Protein AF-A0A7X6SRZ1-F1 (afdb_monomer_lite)

Foldseek 3Di:
DVVVVVVVVCPVVVVVVVVVVVPDDDDDDDCVVVVLVVVVVCCVVVVDQEEEAEQCQLPCSQVVSVVVHHHYDYDYPDPCSPPDDDDPDDRDDDDPPDDDPPPPPDD

Structure (mmCIF, N/CA/C/O backbone):
data_AF-A0A7X6SRZ1-F1
#
_entry.id   AF-A0A7X6SRZ1-F1
#
loop_
_atom_site.group_PDB
_atom_site.id
_atom_site.type_symbol
_atom_site.label_atom_id
_atom_site.label_alt_id
_atom_site.label_comp_id
_atom_site.label_asym_id
_atom_site.label_entity_id
_atom_site.label_seq_id
_atom_site.pdbx_PDB_ins_code
_atom_site.Cartn_x
_atom_site.Cartn_y
_atom_site.Cartn_z
_atom_site.occupancy
_atom_site.B_iso_or_equiv
_atom_site.auth_seq_id
_atom_site.auth_comp_id
_atom_site.auth_asym_id
_atom_site.auth_atom_id
_atom_site.pdbx_PDB_model_num
ATOM 1 N N . MET A 1 1 ? 37.312 1.227 7.753 1.00 60.12 1 MET A N 1
ATOM 2 C CA . MET A 1 1 ? 37.229 -0.142 7.182 1.00 60.12 1 MET A CA 1
ATOM 3 C C . MET A 1 1 ? 35.805 -0.679 7.026 1.00 60.12 1 MET A C 1
ATOM 5 O O . MET A 1 1 ? 35.453 -0.984 5.896 1.00 60.12 1 MET A O 1
ATOM 9 N N . LYS A 1 2 ? 34.961 -0.753 8.074 1.00 64.38 2 LYS A N 1
ATOM 10 C CA . LYS A 1 2 ? 33.581 -1.293 7.960 1.00 64.38 2 LYS A CA 1
ATOM 11 C C . LYS A 1 2 ? 32.741 -0.625 6.857 1.00 64.38 2 LYS A C 1
ATOM 13 O O . LYS A 1 2 ? 32.152 -1.321 6.045 1.00 64.38 2 LYS A O 1
ATOM 18 N N . SER A 1 3 ? 32.758 0.708 6.768 1.00 75.81 3 SER A N 1
ATOM 19 C CA . SER A 1 3 ? 32.049 1.473 5.719 1.00 75.81 3 SER A CA 1
ATOM 20 C C . SER A 1 3 ? 32.468 1.085 4.291 1.00 75.81 3 SER A C 1
ATOM 22 O O . SER A 1 3 ? 31.610 0.900 3.432 1.00 75.81 3 SER A O 1
ATOM 24 N N . LEU A 1 4 ? 33.768 0.882 4.045 1.00 83.50 4 LEU A N 1
ATOM 25 C CA . LEU A 1 4 ? 34.278 0.481 2.730 1.00 83.50 4 LEU A CA 1
ATOM 26 C C . LEU A 1 4 ? 33.830 -0.943 2.369 1.00 83.50 4 LEU A C 1
ATOM 28 O O . LEU A 1 4 ? 33.379 -1.173 1.251 1.00 83.50 4 LEU A O 1
ATOM 32 N N . LEU A 1 5 ? 33.878 -1.862 3.338 1.00 83.62 5 LEU A N 1
ATOM 33 C CA . LEU A 1 5 ? 33.398 -3.235 3.184 1.00 83.62 5 LEU A CA 1
ATOM 34 C C . LEU A 1 5 ? 31.892 -3.273 2.869 1.00 83.62 5 LEU A C 1
ATOM 36 O O . LEU A 1 5 ? 31.498 -3.894 1.888 1.00 83.62 5 LEU A O 1
ATOM 40 N N . TYR A 1 6 ? 31.058 -2.539 3.618 1.00 81.38 6 TYR A N 1
ATOM 41 C CA . TYR A 1 6 ? 29.620 -2.408 3.329 1.00 81.38 6 TYR A CA 1
ATOM 42 C C . TYR A 1 6 ? 29.351 -1.820 1.942 1.00 81.38 6 TYR A C 1
ATOM 44 O O . TYR A 1 6 ? 28.405 -2.217 1.264 1.00 81.38 6 TYR A O 1
ATOM 52 N N . ARG A 1 7 ? 30.179 -0.869 1.502 1.00 79.62 7 ARG A N 1
ATOM 53 C CA . ARG A 1 7 ? 30.037 -0.249 0.183 1.00 79.62 7 ARG A CA 1
ATOM 54 C C . ARG A 1 7 ? 30.306 -1.251 -0.934 1.00 79.62 7 ARG A C 1
ATOM 56 O O . ARG A 1 7 ? 29.548 -1.252 -1.895 1.00 79.62 7 ARG A O 1
ATOM 63 N N . ILE A 1 8 ? 31.330 -2.096 -0.777 1.00 88.12 8 ILE A N 1
ATOM 64 C CA . ILE A 1 8 ? 31.684 -3.164 -1.722 1.00 88.12 8 ILE A CA 1
ATOM 65 C C . ILE A 1 8 ? 30.614 -4.262 -1.725 1.00 88.12 8 ILE A C 1
ATOM 67 O O . ILE A 1 8 ? 30.137 -4.633 -2.792 1.00 88.12 8 ILE A O 1
ATOM 71 N N . LEU A 1 9 ? 30.176 -4.721 -0.548 1.00 88.50 9 LEU A N 1
ATOM 72 C CA . LEU A 1 9 ? 29.145 -5.759 -0.413 1.00 88.50 9 LEU A CA 1
ATOM 73 C C . LEU A 1 9 ? 27.795 -5.343 -1.017 1.00 88.50 9 LEU A C 1
ATOM 75 O O . LEU A 1 9 ? 27.070 -6.185 -1.532 1.00 88.50 9 LEU A O 1
ATOM 79 N N . ASN A 1 10 ? 27.474 -4.046 -1.013 1.00 89.31 10 ASN A N 1
ATOM 80 C CA . ASN A 1 10 ? 26.255 -3.522 -1.629 1.00 89.31 10 ASN A CA 1
ATOM 81 C C . ASN A 1 10 ? 26.385 -3.236 -3.135 1.00 89.31 10 ASN A C 1
ATOM 83 O O . ASN A 1 10 ? 25.380 -2.903 -3.766 1.00 89.31 10 ASN A O 1
ATOM 87 N N . LEU A 1 11 ? 27.579 -3.326 -3.739 1.00 88.25 11 LEU A N 1
ATOM 88 C CA . LEU A 1 11 ? 27.749 -3.060 -5.176 1.00 88.25 11 LEU A CA 1
ATOM 89 C C . LEU A 1 11 ? 26.855 -3.955 -6.048 1.00 88.25 11 LEU A C 1
ATOM 91 O O . LEU A 1 11 ? 26.174 -3.392 -6.906 1.00 88.25 11 LEU A O 1
ATOM 95 N N . PRO A 1 12 ? 26.772 -5.285 -5.835 1.00 87.44 12 PRO A N 1
ATOM 96 C CA . PRO A 1 12 ? 25.909 -6.145 -6.640 1.00 87.44 12 PRO A CA 1
ATOM 97 C C . PRO A 1 12 ? 24.433 -5.743 -6.552 1.00 87.44 12 PRO A C 1
ATOM 99 O O . PRO A 1 12 ? 23.799 -5.549 -7.585 1.00 87.44 12 PRO A O 1
ATOM 102 N N . ALA A 1 13 ? 23.908 -5.510 -5.342 1.00 78.69 13 ALA A N 1
ATOM 103 C CA . ALA A 1 13 ? 22.524 -5.075 -5.142 1.00 78.69 13 ALA A CA 1
ATOM 104 C C . ALA A 1 13 ? 22.241 -3.738 -5.846 1.00 78.69 13 ALA A C 1
ATOM 106 O O . ALA A 1 13 ? 21.266 -3.605 -6.578 1.00 78.69 13 ALA A O 1
ATOM 107 N N . ARG A 1 14 ? 23.146 -2.757 -5.714 1.00 83.94 14 ARG A N 1
ATOM 108 C CA . ARG A 1 14 ? 23.017 -1.459 -6.399 1.00 83.94 14 ARG A CA 1
ATOM 109 C C . ARG A 1 14 ? 23.062 -1.597 -7.919 1.00 83.94 14 ARG A C 1
ATOM 111 O O . ARG A 1 14 ? 22.377 -0.845 -8.608 1.00 83.94 14 ARG A O 1
ATOM 118 N N . MET A 1 15 ? 23.863 -2.524 -8.442 1.00 88.81 15 MET A N 1
ATOM 119 C CA . MET A 1 15 ? 23.932 -2.806 -9.876 1.00 88.81 15 MET A CA 1
ATOM 120 C C . MET A 1 15 ? 22.645 -3.460 -10.380 1.00 88.81 15 MET A C 1
ATOM 122 O O . MET A 1 15 ? 22.132 -3.017 -11.405 1.00 88.81 15 MET A O 1
ATOM 126 N N . ILE A 1 16 ? 22.093 -4.428 -9.639 1.00 87.06 16 ILE A N 1
ATOM 127 C CA . ILE A 1 16 ? 20.802 -5.060 -9.944 1.00 87.06 16 ILE A CA 1
ATOM 128 C C . ILE A 1 16 ? 19.687 -4.012 -9.931 1.00 87.06 16 ILE A C 1
ATOM 130 O O . ILE A 1 16 ? 19.043 -3.829 -10.958 1.00 87.06 16 ILE A O 1
ATOM 134 N N . CYS A 1 17 ? 19.534 -3.227 -8.859 1.00 79.19 17 CYS A N 1
ATOM 135 C CA . CYS A 1 17 ? 18.490 -2.197 -8.795 1.00 79.19 17 CYS A CA 1
ATOM 136 C C . CYS A 1 17 ? 18.630 -1.159 -9.919 1.00 79.19 17 CYS A C 1
ATOM 138 O O . CYS A 1 17 ? 17.640 -0.732 -10.505 1.00 79.19 17 CYS A O 1
ATOM 140 N N . LYS A 1 18 ? 19.864 -0.753 -10.260 1.00 84.44 18 LYS A N 1
ATOM 141 C CA . LYS A 1 18 ? 20.116 0.171 -11.379 1.00 84.44 18 LYS A CA 1
ATOM 142 C C . LYS A 1 18 ? 19.746 -0.455 -12.723 1.00 84.44 18 LYS A C 1
ATOM 144 O O . LYS A 1 18 ? 19.259 0.252 -13.602 1.00 84.44 18 LYS A O 1
ATOM 149 N N . PHE A 1 19 ? 20.024 -1.740 -12.906 1.00 85.62 19 PHE A N 1
ATOM 150 C CA . PHE A 1 19 ? 19.682 -2.480 -14.114 1.00 85.62 19 PHE A CA 1
ATOM 151 C C . PHE A 1 19 ? 18.169 -2.665 -14.248 1.00 85.62 19 PHE A C 1
ATOM 153 O O . PHE A 1 19 ? 17.627 -2.348 -15.302 1.00 85.62 19 PHE A O 1
ATOM 160 N N . GLU A 1 20 ? 17.492 -3.093 -13.183 1.00 82.44 20 GLU A N 1
ATOM 161 C CA . GLU A 1 20 ? 16.034 -3.221 -13.124 1.00 82.44 20 GLU A CA 1
ATOM 162 C C . GLU A 1 20 ? 15.360 -1.889 -13.436 1.00 82.44 20 GLU A C 1
ATOM 164 O O . GLU A 1 20 ? 14.580 -1.825 -14.380 1.00 82.44 20 GLU A O 1
ATOM 169 N N . PHE A 1 21 ? 15.750 -0.812 -12.744 1.00 82.62 21 PHE A N 1
ATOM 170 C CA . PHE A 1 21 ? 15.229 0.538 -12.975 1.00 82.62 21 PHE A CA 1
ATOM 171 C C . PHE A 1 21 ? 15.376 0.979 -14.438 1.00 82.62 21 PHE A C 1
ATOM 173 O O . PHE A 1 21 ? 14.433 1.472 -15.046 1.00 82.62 21 PHE A O 1
ATOM 180 N N . LYS A 1 22 ? 16.551 0.761 -15.043 1.00 88.81 22 LYS A N 1
ATOM 181 C CA . LYS A 1 22 ? 16.804 1.134 -16.445 1.00 88.81 22 LYS A CA 1
ATOM 182 C C . LYS A 1 22 ? 16.046 0.284 -17.464 1.00 88.81 22 LYS A C 1
ATOM 184 O O . LYS A 1 22 ? 15.880 0.730 -18.594 1.00 88.81 22 LYS A O 1
ATOM 189 N N . ARG A 1 23 ? 15.658 -0.942 -17.107 1.00 87.50 23 ARG A N 1
ATOM 190 C CA . ARG A 1 23 ? 14.913 -1.856 -17.985 1.00 87.50 23 ARG A CA 1
ATOM 191 C C . ARG A 1 23 ? 13.406 -1.674 -17.902 1.00 87.50 23 ARG A C 1
ATOM 193 O O . ARG A 1 23 ? 12.699 -2.289 -18.696 1.00 87.50 23 ARG A O 1
ATOM 200 N N . GLN A 1 24 ? 12.916 -0.859 -16.971 1.00 80.00 24 GLN A N 1
ATOM 201 C CA . GLN A 1 24 ? 11.502 -0.526 -16.913 1.00 80.00 24 GLN A CA 1
ATOM 202 C C . GLN A 1 24 ? 11.106 0.206 -18.194 1.00 80.00 24 GLN A C 1
ATOM 204 O O . GLN A 1 24 ? 11.687 1.225 -18.561 1.00 80.00 24 GLN A O 1
ATOM 209 N N . THR A 1 25 ? 10.103 -0.323 -18.878 1.00 82.88 25 THR A N 1
ATOM 210 C CA . THR A 1 25 ? 9.486 0.330 -20.027 1.00 82.88 25 THR A CA 1
ATOM 211 C C . THR A 1 25 ? 8.241 1.053 -19.552 1.00 82.88 25 THR A C 1
ATOM 213 O O . THR A 1 25 ? 7.367 0.440 -18.938 1.00 82.88 25 THR A O 1
ATOM 216 N N . PHE A 1 26 ? 8.138 2.346 -19.846 1.00 82.56 26 PHE A N 1
ATOM 217 C CA . PHE A 1 26 ? 6.872 3.046 -19.686 1.00 82.56 26 PHE A CA 1
ATOM 218 C C . PHE A 1 26 ? 5.894 2.514 -20.737 1.00 82.56 26 PHE A C 1
ATOM 220 O O . PHE A 1 26 ? 6.150 2.645 -21.931 1.00 82.56 26 PHE A O 1
ATOM 227 N N . ILE A 1 27 ? 4.816 1.866 -20.293 1.00 79.00 27 ILE A N 1
ATOM 228 C CA . ILE A 1 27 ? 3.831 1.257 -21.195 1.00 79.00 27 ILE A CA 1
ATOM 229 C C . ILE A 1 27 ? 2.723 2.267 -21.503 1.00 79.00 27 ILE A C 1
ATOM 231 O O . ILE A 1 27 ? 2.468 2.569 -22.663 1.00 79.00 27 ILE A O 1
ATOM 235 N N . LEU A 1 28 ? 2.068 2.791 -20.464 1.00 77.06 28 LEU A N 1
ATOM 236 C CA . LEU A 1 28 ? 0.941 3.716 -20.576 1.00 77.06 28 LEU A CA 1
ATOM 237 C C . LEU A 1 28 ? 0.652 4.402 -19.239 1.00 77.06 28 LEU A C 1
ATOM 239 O O . LEU A 1 28 ? 1.107 3.955 -18.182 1.00 77.06 28 LEU A O 1
ATOM 243 N N . PHE A 1 29 ? -0.151 5.465 -19.296 1.00 75.81 29 PHE A N 1
ATOM 244 C CA . PHE A 1 29 ? -0.768 6.046 -18.110 1.00 75.81 29 PHE A CA 1
ATOM 245 C C . PHE A 1 29 ? -1.789 5.070 -17.537 1.00 75.81 29 PHE A C 1
ATOM 247 O O . PHE A 1 29 ? -2.775 4.736 -18.185 1.00 75.81 29 PHE A O 1
ATOM 254 N N . ASN A 1 30 ? -1.515 4.597 -16.327 1.00 77.62 30 ASN A N 1
ATOM 255 C CA . ASN A 1 30 ? -2.401 3.713 -15.588 1.00 77.62 30 ASN A CA 1
ATOM 256 C C . ASN A 1 30 ? -3.311 4.559 -14.684 1.00 77.62 30 ASN A C 1
ATOM 258 O O . ASN A 1 30 ? -2.857 5.563 -14.142 1.00 77.62 30 ASN A O 1
ATOM 262 N N . GLU A 1 31 ? -4.563 4.152 -14.499 1.00 83.06 31 GLU A N 1
ATOM 263 C CA . GLU A 1 31 ? -5.535 4.801 -13.608 1.00 83.06 31 GLU A CA 1
ATOM 264 C C . GLU A 1 31 ? -5.237 4.540 -12.118 1.00 83.06 31 GLU A C 1
ATOM 266 O O . GLU A 1 31 ? -5.652 5.306 -11.247 1.00 83.06 31 GLU A O 1
ATOM 271 N N . ARG A 1 32 ? -4.413 3.525 -11.819 1.00 84.12 32 ARG A N 1
ATOM 272 C CA . ARG A 1 32 ? -4.005 3.111 -10.464 1.00 84.12 32 ARG A CA 1
ATOM 273 C C . ARG A 1 32 ? -3.549 4.241 -9.530 1.00 84.12 32 ARG A C 1
ATOM 275 O O . ARG A 1 32 ? -3.917 4.190 -8.360 1.00 84.12 32 ARG A O 1
ATOM 282 N N . PRO A 1 33 ? -2.776 5.265 -9.952 1.00 86.06 33 PRO A N 1
ATOM 283 C CA . PRO A 1 33 ? -2.4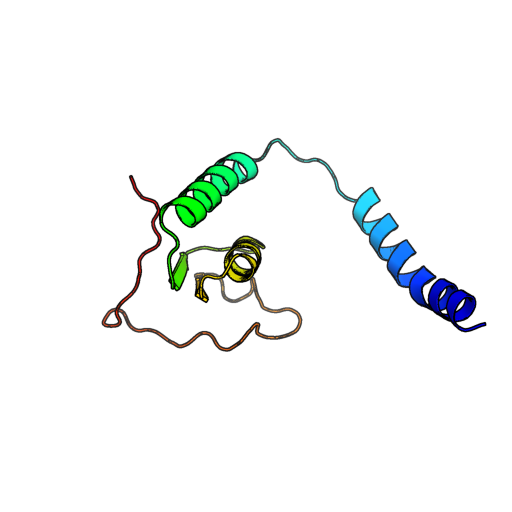27 6.379 -9.072 1.00 86.06 33 PRO A CA 1
ATOM 284 C C . PRO A 1 33 ? -3.652 7.151 -8.560 1.00 86.06 33 PRO A C 1
ATOM 286 O O . PRO A 1 33 ? -3.665 7.550 -7.397 1.00 86.06 33 PRO A O 1
ATOM 289 N N . LEU A 1 34 ? -4.684 7.334 -9.394 1.00 87.94 34 LEU A N 1
ATOM 290 C CA . LEU A 1 34 ? -5.928 7.998 -9.000 1.00 87.94 34 LEU A CA 1
ATOM 291 C C . LEU A 1 34 ? -6.754 7.103 -8.066 1.00 87.94 34 LEU A C 1
ATOM 293 O O . LEU A 1 34 ? -7.198 7.565 -7.014 1.00 87.94 34 LEU A O 1
ATOM 297 N N . GLU A 1 35 ? -6.893 5.820 -8.411 1.00 89.00 35 GLU A N 1
ATOM 298 C CA . GLU A 1 35 ? -7.572 4.823 -7.572 1.00 89.00 35 GLU A CA 1
ATOM 299 C C . GLU A 1 35 ? -6.927 4.737 -6.182 1.00 89.00 35 GLU A C 1
ATOM 301 O O . GLU A 1 35 ? -7.609 4.783 -5.159 1.00 89.00 35 GLU A O 1
ATOM 306 N N . TYR A 1 36 ? -5.594 4.681 -6.120 1.00 91.81 36 TYR A N 1
ATOM 307 C CA . TYR A 1 36 ? -4.866 4.575 -4.856 1.00 91.81 36 TYR A CA 1
ATOM 308 C C . TYR A 1 36 ? -4.964 5.860 -4.045 1.00 91.81 36 TYR A C 1
ATOM 310 O O . TYR A 1 36 ? -5.162 5.790 -2.833 1.00 91.81 36 TYR A O 1
ATOM 318 N N . ALA A 1 37 ? -4.889 7.030 -4.683 1.00 94.00 37 ALA A N 1
ATOM 319 C CA . ALA A 1 37 ? -5.108 8.297 -3.992 1.00 94.00 37 ALA A CA 1
ATOM 320 C C . ALA A 1 37 ? -6.490 8.335 -3.317 1.00 94.00 37 ALA A C 1
ATOM 322 O O . ALA A 1 37 ? -6.600 8.741 -2.158 1.00 94.00 37 ALA A O 1
ATOM 323 N N . PHE A 1 38 ? -7.530 7.859 -4.007 1.00 94.38 38 PHE A N 1
ATOM 324 C CA . PHE A 1 38 ? -8.870 7.742 -3.440 1.00 94.38 38 PHE A CA 1
ATOM 325 C C . PHE A 1 38 ? -8.920 6.751 -2.266 1.00 94.38 38 PHE A C 1
ATOM 327 O O . PHE A 1 38 ? -9.388 7.112 -1.185 1.00 94.38 38 PHE A O 1
ATOM 334 N N . VAL A 1 39 ? -8.363 5.546 -2.425 1.00 94.12 39 VAL A N 1
ATOM 335 C CA . VAL A 1 39 ? -8.313 4.526 -1.361 1.00 94.12 39 VAL A CA 1
ATOM 336 C C . VAL A 1 39 ? -7.602 5.048 -0.108 1.00 94.12 39 VAL A C 1
ATOM 338 O O . VAL A 1 39 ? -8.142 4.945 0.995 1.00 94.12 39 VAL A O 1
ATOM 341 N N . PHE A 1 40 ? -6.424 5.665 -0.245 1.00 95.69 40 PHE A N 1
ATOM 342 C CA . PHE A 1 40 ? -5.684 6.200 0.904 1.00 95.69 40 PHE A CA 1
ATOM 343 C C . PHE A 1 40 ? -6.374 7.402 1.547 1.00 95.69 40 PHE A C 1
ATOM 345 O O . PHE A 1 40 ? -6.318 7.549 2.770 1.00 95.69 40 PHE A O 1
ATOM 352 N N . LYS A 1 41 ? -7.090 8.218 0.765 1.00 97.06 41 LYS A N 1
ATOM 353 C CA . LYS A 1 41 ? -7.967 9.255 1.315 1.00 97.06 41 LYS A CA 1
ATOM 354 C C . LYS A 1 41 ? -9.061 8.634 2.189 1.00 97.06 41 LYS A C 1
ATOM 356 O O . LYS A 1 41 ? -9.260 9.092 3.311 1.00 97.06 41 LYS A O 1
ATOM 361 N N . CYS A 1 42 ? -9.729 7.576 1.727 1.00 95.12 42 CYS A N 1
ATOM 362 C CA . CYS A 1 42 ? -10.735 6.861 2.517 1.00 95.12 42 CYS A CA 1
ATOM 363 C C . CYS A 1 42 ? -10.142 6.244 3.790 1.00 95.12 42 CYS A C 1
ATOM 365 O O . CYS A 1 42 ? -10.731 6.387 4.858 1.00 95.12 42 CYS A O 1
ATOM 367 N N . ILE A 1 43 ? -8.961 5.622 3.711 1.00 94.88 43 ILE A N 1
ATOM 368 C CA . ILE A 1 43 ? -8.264 5.073 4.887 1.00 94.88 43 ILE A CA 1
ATOM 369 C C . ILE A 1 43 ? -7.961 6.174 5.907 1.00 94.88 43 ILE A C 1
ATOM 371 O O . ILE A 1 43 ? -8.220 5.986 7.092 1.00 94.88 43 ILE A O 1
ATOM 375 N N . GLY A 1 44 ? -7.452 7.325 5.461 1.00 95.88 44 GLY A N 1
ATOM 376 C CA . GLY A 1 44 ? -7.151 8.451 6.346 1.00 95.88 44 GLY A CA 1
ATOM 377 C C . GLY A 1 44 ? -8.393 9.051 7.010 1.00 95.88 44 GLY A C 1
ATOM 378 O O . GLY A 1 44 ? -8.331 9.443 8.171 1.00 95.88 44 GLY A O 1
ATOM 379 N N . LEU A 1 45 ? -9.523 9.091 6.297 1.00 96.50 45 LEU A N 1
ATOM 380 C CA . LEU A 1 45 ? -10.786 9.628 6.816 1.00 96.50 45 LEU A CA 1
ATOM 381 C C . LEU A 1 45 ? -11.510 8.662 7.765 1.00 96.50 45 LEU A C 1
ATOM 383 O O . LEU A 1 45 ? -12.101 9.103 8.745 1.00 96.50 45 LEU A O 1
ATOM 387 N N . LEU A 1 46 ? -11.493 7.360 7.468 1.00 95.75 46 LEU A N 1
ATOM 388 C CA . LEU A 1 46 ? -12.253 6.347 8.211 1.00 95.75 46 LEU A CA 1
ATOM 389 C C . LEU A 1 46 ? -11.440 5.664 9.314 1.00 95.75 46 LEU A C 1
ATOM 391 O O . LEU A 1 46 ? -12.021 5.107 10.243 1.00 95.75 46 LEU A O 1
ATOM 395 N N . TYR A 1 47 ? -10.112 5.668 9.192 1.00 94.38 47 TYR A N 1
ATOM 396 C CA . TYR A 1 47 ? -9.171 4.998 10.089 1.00 94.38 47 TYR A CA 1
ATOM 397 C C . TYR A 1 47 ? -9.577 3.547 10.441 1.00 94.38 47 TYR A C 1
ATOM 399 O O . TYR A 1 47 ? -9.747 3.196 11.616 1.00 94.38 47 TYR A O 1
ATOM 407 N N . PRO A 1 48 ?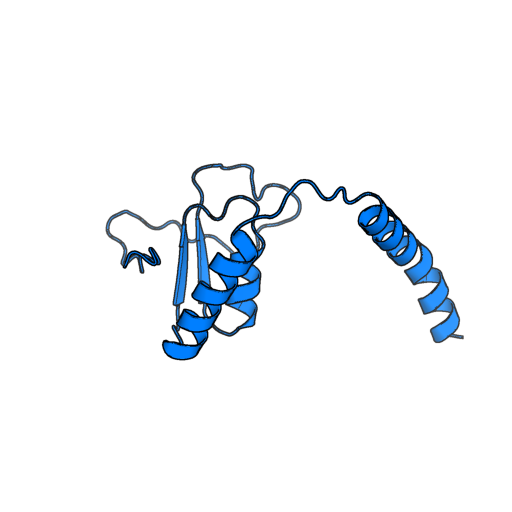 -9.793 2.681 9.429 1.00 94.56 48 PRO A N 1
ATOM 408 C CA . PRO A 1 48 ? -10.320 1.342 9.653 1.00 94.56 48 PRO A CA 1
ATOM 409 C C . PRO A 1 48 ? -9.314 0.458 10.400 1.00 94.56 48 PRO A C 1
ATOM 411 O O . PRO A 1 48 ? -8.110 0.509 10.159 1.00 94.56 48 PRO A O 1
ATOM 414 N N . LYS A 1 49 ? -9.813 -0.418 11.279 1.00 95.62 49 LYS A N 1
ATOM 415 C CA . LYS A 1 49 ? -8.969 -1.409 11.973 1.00 95.62 49 LYS A CA 1
ATOM 416 C C . LYS A 1 49 ? -8.595 -2.596 11.085 1.00 95.62 49 LYS A C 1
ATOM 418 O O . LYS A 1 49 ? -7.488 -3.109 11.211 1.00 95.62 49 LYS A O 1
ATOM 423 N N . ASN A 1 50 ? -9.506 -3.028 10.213 1.00 93.19 50 ASN A N 1
ATOM 424 C CA . ASN A 1 50 ? -9.296 -4.139 9.290 1.00 93.19 50 ASN A CA 1
ATOM 425 C C . ASN A 1 50 ? -9.691 -3.720 7.866 1.00 93.19 50 ASN A C 1
ATOM 427 O O . ASN A 1 50 ? -10.557 -2.863 7.697 1.00 93.19 50 ASN A O 1
ATOM 431 N N . VAL A 1 51 ? -9.043 -4.310 6.863 1.00 91.00 51 VAL A N 1
ATOM 432 C CA . VAL A 1 51 ? -9.292 -4.094 5.431 1.00 91.00 51 VAL A CA 1
ATOM 433 C C . VAL A 1 51 ? -9.229 -5.440 4.710 1.00 91.00 51 VAL A C 1
ATOM 435 O O . VAL A 1 51 ? -8.340 -6.248 4.984 1.00 91.00 51 VAL A O 1
ATOM 438 N N . LEU A 1 52 ? -10.155 -5.670 3.778 1.00 91.62 52 LEU A N 1
ATOM 439 C CA . LEU A 1 52 ? -10.161 -6.834 2.889 1.00 91.62 52 LEU A CA 1
ATOM 440 C C . LEU A 1 52 ? -9.957 -6.373 1.447 1.00 91.62 52 LEU A C 1
ATOM 442 O O . LEU A 1 52 ? -10.846 -5.748 0.880 1.00 91.62 52 LEU A O 1
ATOM 446 N N . ASP A 1 53 ? -8.825 -6.718 0.850 1.00 88.06 53 ASP A N 1
ATOM 447 C CA . ASP A 1 53 ? -8.558 -6.481 -0.568 1.00 88.06 53 ASP A CA 1
ATOM 448 C C . ASP A 1 53 ? -8.947 -7.723 -1.389 1.00 88.06 53 ASP A C 1
ATOM 450 O O . ASP A 1 53 ? -8.403 -8.809 -1.178 1.00 88.06 53 ASP A O 1
ATOM 454 N N . VAL A 1 54 ? -9.913 -7.585 -2.299 1.00 87.62 54 VAL A N 1
ATOM 455 C CA . VAL A 1 54 ? -10.431 -8.683 -3.132 1.00 87.62 54 VAL A CA 1
ATOM 456 C C . VAL A 1 54 ? -9.990 -8.477 -4.574 1.00 87.62 54 VAL A C 1
ATOM 458 O O . VAL A 1 54 ? -10.239 -7.423 -5.150 1.00 87.62 54 VAL A O 1
ATOM 461 N N . GLY A 1 55 ? -9.395 -9.502 -5.185 1.00 84.25 55 GLY A N 1
ATOM 462 C CA . GLY A 1 55 ? -8.878 -9.397 -6.554 1.00 84.25 55 GLY A CA 1
ATOM 463 C C . GLY A 1 55 ? -7.594 -8.574 -6.615 1.00 84.25 55 GLY A C 1
ATOM 464 O O . GLY A 1 55 ? -7.377 -7.794 -7.543 1.00 84.25 55 GLY A O 1
ATOM 465 N N . THR A 1 56 ? -6.754 -8.715 -5.589 1.00 82.69 56 THR A N 1
ATOM 466 C CA . THR A 1 56 ? -5.537 -7.915 -5.424 1.00 82.69 56 THR A CA 1
ATOM 467 C C . THR A 1 56 ? -4.510 -8.140 -6.552 1.00 82.69 56 THR A C 1
ATOM 469 O O . THR A 1 56 ? -3.659 -7.286 -6.826 1.00 82.69 56 THR A O 1
ATOM 472 N N . GLY A 1 57 ? -4.621 -9.246 -7.295 1.00 85.19 57 GLY A N 1
ATOM 473 C CA . GLY A 1 57 ? -3.780 -9.554 -8.443 1.00 85.19 57 GLY A CA 1
ATOM 474 C C . GLY A 1 57 ? -2.327 -9.765 -8.033 1.00 85.19 57 GLY A C 1
ATOM 475 O O . GLY A 1 57 ? -2.038 -10.528 -7.122 1.00 85.19 57 GLY A O 1
ATOM 476 N N . THR A 1 58 ? -1.408 -9.053 -8.686 1.00 81.19 58 THR A N 1
ATOM 477 C CA . THR A 1 58 ? 0.015 -8.960 -8.301 1.00 81.19 58 THR A CA 1
ATOM 478 C C . THR A 1 58 ? 0.355 -7.590 -7.696 1.00 81.19 58 THR A C 1
ATOM 480 O O . THR A 1 58 ? 1.493 -7.124 -7.779 1.00 81.19 58 THR A O 1
ATOM 483 N N . SER A 1 59 ? -0.646 -6.872 -7.180 1.00 83.00 59 SER A N 1
ATOM 484 C CA . SER A 1 59 ? -0.493 -5.510 -6.668 1.00 83.00 59 SER A CA 1
ATOM 485 C C . SER A 1 59 ? 0.269 -5.460 -5.341 1.00 83.00 59 SER A C 1
ATOM 487 O O . SER A 1 59 ? 0.101 -6.309 -4.477 1.00 83.00 59 SER A O 1
ATOM 489 N N . ALA A 1 60 ? 1.031 -4.388 -5.113 1.00 86.06 60 ALA A N 1
ATOM 490 C CA . ALA A 1 60 ? 1.632 -4.101 -3.806 1.00 86.06 60 ALA A CA 1
ATOM 491 C C . ALA A 1 60 ? 0.667 -3.410 -2.813 1.00 86.06 60 ALA A C 1
ATOM 493 O O . ALA A 1 60 ? 1.059 -3.118 -1.679 1.00 86.06 60 ALA A O 1
ATOM 494 N N . LEU A 1 61 ? -0.576 -3.120 -3.221 1.00 88.56 61 LEU A N 1
ATOM 495 C CA . LEU A 1 61 ? -1.541 -2.332 -2.444 1.00 88.56 61 LEU A CA 1
ATOM 496 C C . LEU A 1 61 ? -1.806 -2.880 -1.026 1.00 88.56 61 LEU A C 1
ATOM 498 O O . LEU A 1 61 ? -1.723 -2.076 -0.094 1.00 88.56 61 LEU A O 1
ATOM 502 N N . PRO A 1 62 ? -2.033 -4.193 -0.801 1.00 88.81 62 PRO A N 1
ATOM 503 C CA . PRO A 1 62 ? -2.258 -4.719 0.547 1.00 88.81 62 PRO A CA 1
ATOM 504 C C . PRO A 1 62 ? -1.137 -4.375 1.523 1.00 88.81 62 PRO A C 1
ATOM 506 O O . PRO A 1 62 ? -1.384 -3.996 2.667 1.00 88.81 62 PRO A O 1
ATOM 509 N N . ASN A 1 63 ? 0.109 -4.477 1.056 1.00 89.19 63 ASN A N 1
ATOM 510 C CA . ASN A 1 63 ? 1.281 -4.216 1.877 1.00 89.19 63 ASN A CA 1
ATOM 511 C C . ASN A 1 63 ? 1.414 -2.720 2.204 1.00 89.19 63 ASN A C 1
ATOM 513 O O . ASN A 1 63 ? 1.721 -2.355 3.339 1.00 89.19 63 ASN A O 1
ATOM 517 N N . LEU A 1 64 ? 1.111 -1.845 1.238 1.00 89.88 64 LEU A N 1
ATOM 518 C CA . LEU A 1 64 ? 1.074 -0.402 1.482 1.00 89.88 64 LEU A CA 1
ATOM 519 C C . LEU A 1 64 ? 0.012 -0.051 2.528 1.00 89.88 64 LEU A C 1
ATOM 521 O O . LEU A 1 64 ? 0.322 0.633 3.499 1.00 89.88 64 LEU A O 1
ATOM 525 N N . ILE A 1 65 ? -1.207 -0.581 2.397 1.00 92.75 65 ILE A N 1
ATOM 526 C CA . ILE A 1 65 ? -2.278 -0.359 3.378 1.00 92.75 65 ILE A CA 1
ATOM 527 C C . ILE A 1 65 ? -1.861 -0.880 4.758 1.00 92.75 65 ILE A C 1
ATOM 529 O O . ILE A 1 65 ? -2.025 -0.173 5.751 1.00 92.75 65 ILE A O 1
ATOM 533 N N . ARG A 1 66 ? -1.250 -2.070 4.836 1.00 91.44 66 ARG A N 1
ATOM 534 C CA . ARG A 1 66 ? -0.769 -2.651 6.099 1.00 91.44 66 ARG A CA 1
ATOM 535 C C . ARG A 1 66 ? 0.236 -1.742 6.804 1.00 91.44 66 ARG A C 1
ATOM 537 O O . ARG A 1 66 ? 0.190 -1.632 8.032 1.00 91.44 66 ARG A O 1
ATOM 544 N N . SER A 1 67 ? 1.108 -1.080 6.041 1.00 93.00 67 SER A N 1
ATOM 545 C CA . SER A 1 67 ? 2.098 -0.133 6.567 1.00 93.00 67 SER A CA 1
ATOM 546 C C . SER A 1 67 ? 1.482 1.150 7.143 1.00 93.00 67 SER A C 1
ATOM 548 O O . SER A 1 67 ? 2.097 1.797 7.986 1.00 93.00 67 SER A O 1
ATOM 550 N N . CYS A 1 68 ? 0.245 1.485 6.758 1.00 93.12 68 CYS A N 1
ATOM 551 C CA . CYS A 1 68 ? -0.492 2.636 7.282 1.00 93.12 68 CYS A CA 1
ATOM 552 C C . CYS A 1 68 ? -1.225 2.355 8.606 1.00 93.12 68 CYS A C 1
ATOM 554 O O . CYS A 1 68 ? -1.804 3.277 9.177 1.00 93.12 68 CYS A O 1
ATOM 556 N N . GLY A 1 69 ? -1.221 1.110 9.099 1.00 92.25 69 GLY A N 1
ATOM 557 C CA . GLY A 1 69 ? -1.825 0.736 10.384 1.00 92.25 69 GLY A CA 1
ATOM 558 C C . GLY A 1 69 ? -2.866 -0.389 10.326 1.00 92.25 69 GLY A C 1
ATOM 559 O O . GLY A 1 69 ? -2.757 -1.298 11.154 1.00 92.25 69 GLY A O 1
ATOM 560 N N . PRO A 1 70 ? -3.836 -0.384 9.386 1.00 93.88 70 PRO A N 1
ATOM 561 C CA . PRO A 1 70 ? -4.884 -1.402 9.331 1.00 93.88 70 PRO A CA 1
ATOM 562 C C . PRO A 1 70 ? -4.343 -2.834 9.230 1.00 93.88 70 PRO A C 1
ATOM 564 O O . PRO A 1 70 ? -3.2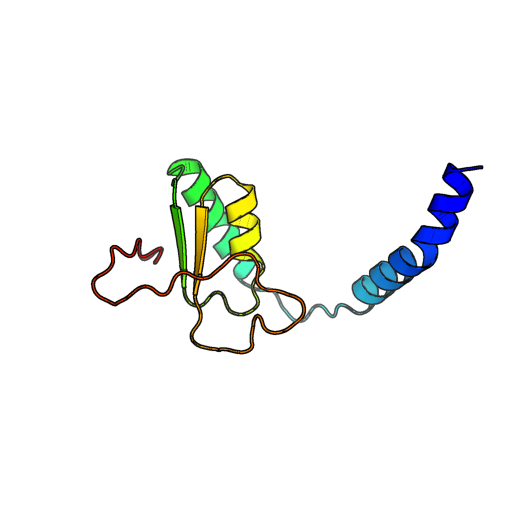94 -3.078 8.631 1.00 93.88 70 PRO A O 1
ATOM 567 N N . LEU A 1 71 ? -5.082 -3.801 9.773 1.00 91.25 71 LEU A N 1
ATOM 568 C CA . LEU A 1 71 ? -4.860 -5.222 9.506 1.00 91.25 71 LEU A CA 1
ATOM 569 C C . LEU A 1 71 ? -5.456 -5.568 8.142 1.00 91.25 71 LEU A C 1
ATOM 571 O O . LEU A 1 71 ? -6.637 -5.330 7.905 1.00 91.25 71 LEU A O 1
ATOM 575 N N . VAL A 1 72 ? -4.649 -6.121 7.240 1.00 88.81 72 VAL A N 1
ATOM 576 C CA . VAL A 1 72 ? -5.065 -6.359 5.854 1.00 88.81 72 VAL A CA 1
ATOM 577 C C . VAL A 1 72 ? -5.159 -7.849 5.581 1.00 88.81 72 VAL A C 1
ATOM 579 O O . VAL A 1 72 ? -4.215 -8.589 5.845 1.00 88.81 72 VAL A O 1
ATOM 582 N N . THR A 1 73 ? -6.290 -8.271 5.025 1.00 87.12 73 THR A N 1
ATOM 583 C CA . THR A 1 73 ? -6.458 -9.577 4.381 1.00 87.12 73 THR A CA 1
ATOM 584 C C . THR A 1 73 ? -6.572 -9.341 2.884 1.00 87.12 73 THR A C 1
ATOM 586 O O . THR A 1 73 ? -7.358 -8.498 2.469 1.00 87.12 73 THR A O 1
ATOM 589 N N . ALA A 1 74 ? -5.800 -10.058 2.074 1.00 87.00 74 ALA A N 1
ATOM 590 C CA . ALA A 1 74 ? -5.891 -9.981 0.621 1.00 87.00 74 ALA A CA 1
ATOM 591 C C . ALA A 1 74 ? -6.253 -11.355 0.057 1.00 87.00 74 ALA A C 1
ATOM 593 O O . ALA A 1 74 ? -5.665 -12.362 0.458 1.00 87.00 74 ALA A O 1
ATOM 594 N N . ILE A 1 75 ? -7.228 -11.398 -0.848 1.00 84.25 75 ILE A N 1
ATOM 595 C CA . ILE A 1 75 ? -7.689 -12.626 -1.498 1.00 84.25 75 ILE A CA 1
ATOM 596 C C . ILE A 1 75 ? -7.746 -12.443 -3.011 1.00 84.25 75 ILE A C 1
ATOM 598 O O . ILE A 1 75 ? -8.012 -11.353 -3.517 1.00 84.25 75 ILE A O 1
ATOM 602 N N . ASP A 1 76 ? -7.519 -13.531 -3.738 1.00 84.94 76 ASP A N 1
ATOM 603 C CA . ASP A 1 76 ? -7.584 -13.567 -5.196 1.00 84.94 76 ASP A CA 1
ATOM 604 C C . ASP A 1 76 ? -8.068 -14.949 -5.671 1.00 84.94 76 ASP A C 1
ATOM 606 O O . ASP A 1 76 ? -7.942 -15.942 -4.946 1.00 84.94 76 ASP A O 1
ATOM 610 N N . ASN A 1 77 ? -8.646 -15.024 -6.871 1.00 81.31 77 ASN A N 1
ATOM 611 C CA . ASN A 1 77 ? -9.086 -16.283 -7.474 1.00 81.31 77 ASN A CA 1
ATOM 612 C C . ASN A 1 77 ? -7.954 -17.006 -8.228 1.00 81.31 77 ASN A C 1
ATOM 614 O O . ASN A 1 77 ? -8.084 -18.198 -8.525 1.00 81.31 77 ASN A O 1
ATOM 618 N N . ILE A 1 78 ? -6.834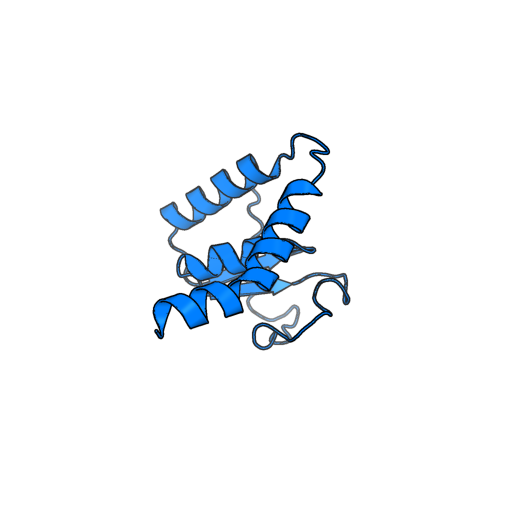 -16.330 -8.500 1.00 73.62 78 ILE A N 1
ATOM 619 C CA . ILE A 1 78 ? -5.661 -16.895 -9.166 1.00 73.62 78 ILE A CA 1
ATOM 620 C C . ILE A 1 78 ? -4.646 -17.360 -8.120 1.00 73.62 78 ILE A C 1
ATOM 622 O O . ILE A 1 78 ? -4.055 -16.586 -7.369 1.00 73.62 78 ILE A O 1
ATOM 626 N N . ARG A 1 79 ? -4.427 -18.680 -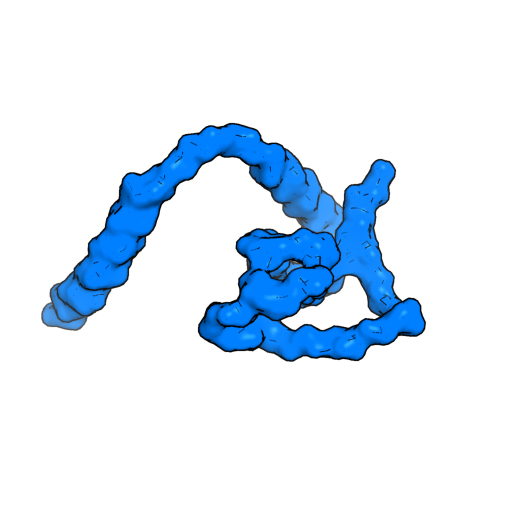8.086 1.00 65.38 79 ARG A N 1
ATOM 627 C CA . ARG A 1 79 ? -3.613 -19.358 -7.062 1.00 65.38 79 ARG A CA 1
ATOM 628 C C . ARG A 1 79 ? -2.123 -19.022 -7.115 1.00 65.38 79 ARG A C 1
ATOM 630 O O . ARG A 1 79 ? -1.446 -19.174 -6.101 1.00 65.38 79 ARG A O 1
ATOM 637 N N . ASP A 1 80 ? -1.618 -18.604 -8.272 1.00 66.00 80 ASP A N 1
ATOM 638 C CA . ASP A 1 80 ? -0.178 -18.517 -8.528 1.00 66.00 80 ASP A CA 1
ATOM 639 C C . ASP A 1 80 ? 0.387 -17.091 -8.453 1.00 66.00 80 ASP A C 1
ATOM 641 O O . ASP A 1 80 ? 1.602 -16.927 -8.515 1.00 66.00 80 ASP A O 1
ATOM 645 N N . TYR A 1 81 ? -0.440 -16.059 -8.237 1.00 65.62 81 TYR A N 1
ATOM 646 C CA . TYR A 1 81 ? 0.057 -14.678 -8.119 1.00 65.62 81 TYR A CA 1
ATOM 647 C C . TYR A 1 81 ? 1.036 -14.468 -6.960 1.00 65.62 81 TYR A C 1
ATOM 649 O O . TYR A 1 81 ? 1.905 -13.605 -7.031 1.00 65.62 81 TYR A O 1
ATOM 657 N N . TRP A 1 82 ? 0.938 -15.300 -5.925 1.00 62.28 82 TRP A N 1
ATOM 658 C CA . TRP A 1 82 ? 1.703 -15.173 -4.683 1.00 62.28 82 TRP A CA 1
ATOM 659 C C . TRP A 1 82 ? 2.707 -16.314 -4.489 1.00 62.28 82 TRP A C 1
ATOM 661 O O . TRP A 1 82 ? 3.223 -16.514 -3.392 1.00 62.28 82 TRP A O 1
ATOM 671 N N . ARG A 1 83 ? 2.977 -17.104 -5.539 1.00 52.84 83 ARG A N 1
ATOM 672 C CA . ARG A 1 83 ? 3.839 -18.292 -5.469 1.00 52.84 83 ARG A CA 1
ATOM 673 C C . ARG A 1 83 ? 5.270 -18.032 -5.933 1.00 52.84 83 ARG A C 1
ATOM 675 O O . ARG A 1 83 ? 5.760 -18.749 -6.793 1.00 52.84 83 ARG A O 1
ATOM 682 N N . ILE A 1 84 ? 5.966 -17.062 -5.339 1.00 42.59 84 ILE A N 1
ATOM 683 C CA . ILE A 1 84 ? 7.441 -17.032 -5.334 1.00 42.59 84 ILE A CA 1
ATOM 684 C C . ILE A 1 84 ? 7.921 -16.437 -3.996 1.00 42.59 84 ILE A C 1
ATOM 686 O O . ILE A 1 84 ? 7.768 -15.241 -3.776 1.00 42.59 84 ILE A O 1
ATOM 690 N N . GLY A 1 85 ? 8.541 -17.262 -3.136 1.00 47.16 85 GLY A N 1
ATOM 691 C CA . GLY A 1 85 ? 9.430 -16.788 -2.057 1.00 47.16 85 GLY A CA 1
ATOM 692 C C . GLY A 1 85 ? 8.852 -16.538 -0.653 1.00 47.16 85 GLY A C 1
ATOM 693 O O . GLY A 1 85 ? 9.394 -15.697 0.046 1.00 47.16 85 GLY A O 1
ATOM 694 N N . ASP A 1 86 ? 7.842 -17.297 -0.226 1.00 44.50 86 ASP A N 1
ATOM 695 C CA . ASP A 1 86 ? 7.219 -17.310 1.115 1.00 44.50 86 ASP A CA 1
ATOM 696 C C . ASP A 1 86 ? 5.949 -16.470 1.317 1.00 44.50 86 ASP A C 1
ATOM 698 O O . ASP A 1 86 ? 5.772 -15.340 0.868 1.00 44.50 86 ASP A O 1
ATOM 702 N N . GLN A 1 87 ? 5.040 -17.114 2.045 1.00 46.88 87 GLN A N 1
ATOM 703 C CA . GLN A 1 87 ? 3.727 -16.661 2.469 1.00 46.88 87 GLN A CA 1
ATOM 704 C C . GLN A 1 87 ? 3.867 -15.479 3.437 1.00 46.88 87 GLN A C 1
ATOM 706 O O . GLN A 1 87 ? 4.386 -15.637 4.543 1.00 46.88 87 GLN A O 1
ATOM 711 N N . ILE A 1 88 ? 3.353 -14.303 3.066 1.00 50.97 88 ILE A N 1
ATOM 712 C CA . ILE A 1 88 ? 3.226 -13.166 3.989 1.00 50.97 88 ILE A CA 1
ATOM 713 C C . ILE A 1 88 ? 2.073 -13.458 4.975 1.00 50.97 88 ILE A C 1
ATOM 715 O O . ILE A 1 88 ? 1.014 -12.858 4.867 1.00 50.97 88 ILE A O 1
ATOM 719 N N . ILE A 1 89 ? 2.319 -14.365 5.942 1.00 41.88 89 ILE A N 1
ATOM 720 C CA . ILE A 1 89 ? 1.539 -14.669 7.174 1.00 41.88 89 ILE A CA 1
ATOM 721 C C . ILE A 1 89 ? 0.113 -15.221 6.875 1.00 41.88 89 ILE A C 1
ATOM 723 O O . ILE A 1 89 ? -0.494 -14.842 5.879 1.00 41.88 89 ILE A O 1
ATOM 727 N N . PRO A 1 90 ? -0.413 -16.240 7.593 1.00 41.09 90 PRO A N 1
ATOM 728 C CA . PRO A 1 90 ? -1.258 -17.232 6.942 1.00 41.09 90 PRO A CA 1
ATOM 729 C C . PRO A 1 90 ? -2.604 -16.628 6.506 1.00 41.09 90 PRO A C 1
ATOM 731 O O . PRO A 1 90 ? -3.285 -16.008 7.327 1.00 41.09 90 PRO A O 1
ATOM 734 N N . PRO A 1 91 ? -3.035 -16.851 5.250 1.00 48.41 91 PRO A N 1
ATOM 735 C CA . PRO A 1 91 ? -4.412 -16.617 4.874 1.00 48.41 91 PRO A CA 1
ATOM 736 C C . PRO A 1 91 ? -5.267 -17.573 5.707 1.00 48.41 91 PRO A C 1
ATOM 738 O O . PRO A 1 91 ? -5.167 -18.797 5.586 1.00 48.41 91 PRO A O 1
ATOM 741 N N . VAL A 1 92 ? -6.082 -17.018 6.598 1.00 54.50 92 VAL A N 1
ATOM 742 C CA . VAL A 1 92 ? -7.088 -17.796 7.317 1.00 54.50 92 VAL A CA 1
ATOM 743 C C . VAL A 1 92 ? -8.170 -18.151 6.306 1.00 54.50 92 VAL A C 1
ATOM 745 O O . VAL A 1 92 ? -8.721 -17.275 5.639 1.00 54.50 92 VAL A O 1
ATOM 748 N N . LYS A 1 93 ? -8.452 -19.446 6.154 1.00 48.25 93 LYS A N 1
ATOM 749 C CA . LYS A 1 93 ? -9.570 -19.907 5.333 1.00 48.25 93 LYS A CA 1
ATOM 750 C C . LYS A 1 93 ? -10.859 -19.384 5.965 1.00 48.25 93 LYS A C 1
ATOM 752 O O . LYS A 1 93 ? -11.177 -19.771 7.084 1.00 48.25 93 LYS A O 1
ATOM 757 N N . VAL A 1 94 ? -11.566 -18.530 5.238 1.00 53.12 94 VAL A N 1
ATOM 758 C CA . VAL A 1 94 ? -12.865 -17.984 5.636 1.00 53.12 94 VAL A CA 1
ATOM 759 C C . VAL A 1 94 ? -13.963 -18.569 4.742 1.00 53.12 94 VAL A C 1
ATOM 761 O O . VAL A 1 94 ? -13.767 -18.742 3.538 1.00 53.12 94 VAL A O 1
ATOM 764 N N . ASP A 1 95 ? -15.094 -18.935 5.334 1.00 51.72 95 ASP A N 1
ATOM 765 C CA . ASP A 1 95 ? -16.291 -19.452 4.668 1.00 51.72 95 ASP A CA 1
ATOM 766 C C . ASP A 1 95 ? -17.265 -18.302 4.362 1.00 51.72 95 ASP A C 1
ATOM 768 O O . ASP A 1 95 ? -17.229 -17.247 4.988 1.00 51.72 95 ASP A O 1
ATOM 772 N N . SER A 1 96 ? -18.198 -18.509 3.435 1.00 46.47 96 SER A N 1
ATOM 773 C CA . SER A 1 96 ? -19.317 -17.603 3.125 1.00 46.47 96 SER A CA 1
ATOM 774 C C . SER A 1 96 ? -20.115 -17.119 4.348 1.00 46.47 96 SER A C 1
ATOM 776 O O . SER A 1 96 ? -20.767 -16.080 4.287 1.00 46.47 96 SER A O 1
ATOM 778 N N . LYS A 1 97 ? -20.058 -17.865 5.456 1.00 53.16 97 LYS A N 1
ATOM 779 C CA . LYS A 1 97 ? -20.738 -17.566 6.724 1.00 53.16 97 LYS A CA 1
ATOM 780 C C . LYS A 1 97 ? -19.926 -16.683 7.677 1.00 53.16 97 LYS A C 1
ATOM 782 O O . LYS A 1 97 ? -20.490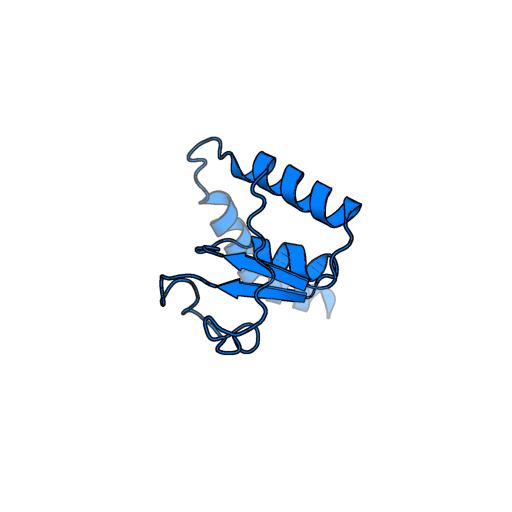 -16.184 8.650 1.00 53.16 97 LYS A O 1
ATOM 787 N N . ASP A 1 98 ? -18.632 -16.500 7.426 1.00 53.66 98 ASP A N 1
ATOM 788 C CA . ASP A 1 98 ? -17.780 -15.643 8.246 1.00 53.66 98 ASP A CA 1
ATOM 789 C C . ASP A 1 98 ? -18.078 -14.161 7.991 1.00 53.66 98 ASP A C 1
ATOM 791 O O . ASP A 1 98 ? -18.560 -13.763 6.930 1.00 53.66 98 ASP A O 1
ATOM 795 N N . LYS A 1 99 ? -17.814 -13.306 8.986 1.00 43.44 99 LYS A N 1
ATOM 796 C CA . LYS A 1 99 ? -17.990 -11.856 8.837 1.00 43.44 99 LYS A CA 1
ATOM 797 C C . LYS A 1 99 ? -16.897 -11.297 7.930 1.00 43.44 99 LYS A C 1
ATOM 799 O O . LYS A 1 99 ? -15.816 -10.945 8.396 1.00 43.44 99 LYS A O 1
ATOM 804 N N . HIS A 1 100 ? -17.200 -11.175 6.645 1.00 44.62 100 HIS A N 1
ATOM 805 C CA . HIS A 1 100 ? -16.351 -10.479 5.682 1.00 44.62 100 HIS A CA 1
ATOM 806 C C . HIS A 1 100 ? -16.581 -8.973 5.802 1.00 44.62 100 HIS A C 1
ATOM 808 O O . HIS A 1 100 ? -17.702 -8.497 5.624 1.00 44.62 100 HIS A O 1
ATOM 814 N N . GLN A 1 101 ? -15.535 -8.192 6.074 1.00 39.38 101 GLN A N 1
ATOM 815 C CA . GLN A 1 101 ? -15.583 -6.764 5.760 1.00 39.38 101 GLN A CA 1
ATOM 816 C C . GLN A 1 101 ? -15.349 -6.625 4.263 1.00 39.38 101 GLN A C 1
ATOM 818 O O . GLN A 1 101 ? -14.211 -6.500 3.841 1.00 39.38 101 GLN A O 1
ATOM 823 N N . LEU A 1 102 ? -16.408 -6.690 3.456 1.00 37.66 102 LEU A N 1
ATOM 824 C CA . LEU A 1 102 ? -16.359 -6.322 2.041 1.00 37.66 102 LEU A CA 1
ATOM 825 C C . LEU A 1 102 ? -15.749 -4.920 1.924 1.00 37.66 102 LEU A C 1
ATOM 827 O O . LEU A 1 102 ? -16.443 -3.933 2.142 1.00 37.66 102 LEU A O 1
ATOM 831 N N . THR A 1 103 ? -14.468 -4.809 1.566 1.00 36.66 103 THR A N 1
ATOM 832 C CA . THR A 1 103 ? -13.961 -3.544 1.022 1.00 36.66 103 THR A CA 1
ATOM 833 C C . THR A 1 103 ? -14.147 -3.598 -0.486 1.00 36.66 103 THR A C 1
ATOM 835 O O . THR A 1 103 ? -13.209 -3.533 -1.267 1.00 36.66 103 THR A O 1
ATOM 838 N N . CYS A 1 104 ? -15.406 -3.723 -0.903 1.00 35.22 104 CYS A N 1
ATOM 839 C CA . CYS A 1 104 ? -15.819 -3.035 -2.109 1.00 35.22 104 CYS A CA 1
ATOM 840 C C . CYS A 1 104 ? -15.965 -1.576 -1.683 1.00 35.22 104 CYS A C 1
ATOM 842 O O . CYS A 1 104 ? -16.908 -1.239 -0.971 1.00 35.22 104 CYS A O 1
ATOM 844 N N . LEU A 1 105 ? -15.054 -0.700 -2.101 1.00 37.59 105 LEU A N 1
ATOM 845 C CA . LEU A 1 105 ? -15.416 0.711 -2.236 1.00 37.59 105 LEU A CA 1
ATOM 846 C C . LEU A 1 105 ? -16.345 0.811 -3.453 1.00 37.59 105 LEU A C 1
ATOM 848 O O . LEU A 1 105 ? -15.950 1.252 -4.524 1.00 37.59 105 LEU A O 1
ATOM 852 N N . LEU A 1 106 ? -17.566 0.304 -3.285 1.00 25.83 106 LEU A N 1
ATOM 853 C CA . LEU A 1 106 ? -18.705 0.661 -4.106 1.00 25.83 106 LEU A CA 1
ATOM 854 C C . LEU A 1 106 ? -19.321 1.882 -3.420 1.00 25.83 106 LEU A C 1
ATOM 856 O O . LEU A 1 106 ? -19.773 1.781 -2.277 1.00 25.83 106 LEU A O 1
ATOM 860 N N . ILE A 1 107 ? -19.280 3.027 -4.093 1.00 35.31 107 ILE A N 1
ATOM 861 C CA . ILE A 1 107 ? -20.317 4.045 -3.915 1.00 35.31 107 ILE A CA 1
ATOM 862 C C . ILE A 1 107 ? -21.301 3.825 -5.056 1.00 35.31 107 ILE A C 1
ATOM 864 O O . ILE A 1 107 ? -20.810 3.666 -6.197 1.00 35.31 107 ILE A O 1
#

Sequence (107 aa):
MKSLLYRILNLPARMICKFEFKRQTFILFNERPLEYAFVFKCIGLLYPKNVLDVGTGTSALPNLIRSCGPLVTAIDNIRDYWRIGDQIIPPVKVDSKDKHQLTCLLI

Secondary structure (DSSP, 8-state):
-HHHHHHHHTHHHHHHHHHHHHH-------SHHHHHHHHHHHHHHH--SEEEEES-TT-SHHHHHHHTS-EEEEE-S-TTTT-SS--SS------TTS---------

pLDDT: mean 75.99, std 19.12, range [25.83, 97.06]

Radius of gyration: 18.51 Å; chains: 1; bounding box: 58×30×33 Å